Protein AF-A0A7Y5HHS6-F1 (afdb_monomer_lite)

Radius of gyration: 18.03 Å; chains: 1; bounding box: 40×38×44 Å

Sequence (108 aa):
YGVEAGTVEGRTGVWSGGAKVCALGVRVAGGVSLHGLALNVATDLGGFGAIVPCGIRDAGVTSLERLLGTAPAMAEVMDRFEAAFRAEAEARAEPRTGAGEATAEDDR

Foldseek 3Di:
DPFDWDDDPPDAAIDGPQAHQKHADWDDDPNDIDDGMDGAFPDDQPVVVVDCPVVPDPHHHDHVCRRVVHGDDPVVVVVVVVVVVVVVCVVPDDPDDDDDDPDDDDDD

Secondary structure (DSSP, 8-state):
-----EEETTEEEEEETTEEEEEEEEEEETTEEEEEEEE-SS--GGGGGGS-GGG-SS--B--HHHHHSSPPPHHHHHHHHHHHHHHHHHHT----------------

Structure (mmCIF, N/CA/C/O backbone):
data_AF-A0A7Y5HHS6-F1
#
_entry.id   AF-A0A7Y5HHS6-F1
#
loop_
_atom_site.group_PDB
_atom_site.id
_atom_site.type_symbol
_atom_site.label_atom_id
_atom_site.label_alt_id
_atom_site.label_comp_id
_atom_site.label_asym_id
_atom_site.label_entity_id
_atom_site.label_seq_id
_atom_site.pdbx_PDB_ins_code
_atom_site.Cartn_x
_atom_site.Cartn_y
_atom_site.Cartn_z
_atom_site.occupancy
_atom_site.B_iso_or_equiv
_atom_site.auth_seq_id
_atom_site.auth_comp_id
_atom_site.auth_asym_id
_atom_site.auth_atom_id
_atom_site.pdbx_PDB_model_num
ATOM 1 N N . TYR A 1 1 ? -3.124 12.756 0.534 1.00 95.56 1 TYR A N 1
ATOM 2 C CA . TYR A 1 1 ? -4.387 12.610 1.285 1.00 95.56 1 TYR A CA 1
ATOM 3 C C . TYR A 1 1 ? -4.372 13.246 2.680 1.00 95.56 1 TYR A C 1
ATOM 5 O O . TYR A 1 1 ? -5.333 13.054 3.402 1.00 95.56 1 TYR A O 1
ATOM 13 N N . GLY A 1 2 ? -3.334 13.997 3.088 1.00 95.19 2 GLY A N 1
ATOM 14 C CA . GLY A 1 2 ? -3.271 14.533 4.463 1.00 95.19 2 GLY A CA 1
ATOM 15 C C . GLY A 1 2 ? -3.028 13.467 5.542 1.00 95.19 2 GLY A C 1
ATOM 16 O O . GLY A 1 2 ? -3.224 13.731 6.718 1.00 95.19 2 GLY A O 1
ATOM 17 N N . VAL A 1 3 ? -2.611 12.267 5.133 1.00 95.75 3 VAL A N 1
ATOM 18 C CA . VAL A 1 3 ? -2.238 11.159 6.015 1.00 95.75 3 VAL A CA 1
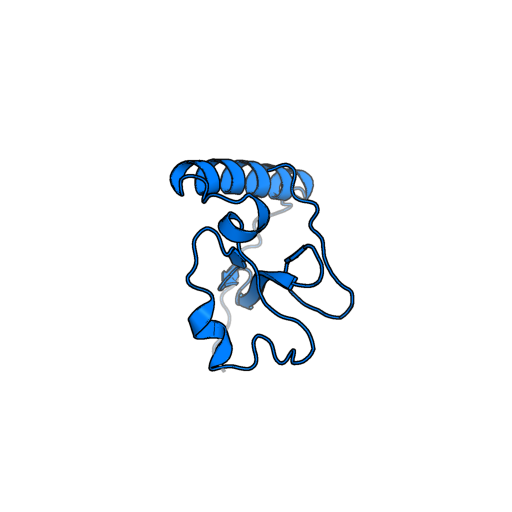ATOM 19 C C . VAL A 1 3 ? -0.728 11.197 6.193 1.00 95.75 3 VAL A C 1
ATOM 21 O O . VAL A 1 3 ? -0.000 11.112 5.202 1.00 95.75 3 VAL A O 1
ATOM 24 N N . GLU A 1 4 ? -0.263 11.293 7.434 1.00 97.62 4 GLU A N 1
ATOM 25 C CA . GLU A 1 4 ? 1.151 11.105 7.750 1.00 97.62 4 GLU A CA 1
ATOM 26 C C . GLU A 1 4 ? 1.520 9.628 7.605 1.00 97.62 4 GLU A C 1
ATOM 28 O O . GLU A 1 4 ? 0.911 8.752 8.227 1.00 97.62 4 GLU A O 1
ATOM 33 N N . ALA A 1 5 ? 2.504 9.343 6.757 1.00 97.62 5 ALA A N 1
ATOM 34 C CA . ALA A 1 5 ? 2.962 7.991 6.491 1.00 97.62 5 ALA A CA 1
ATOM 35 C C . ALA A 1 5 ? 4.457 7.975 6.163 1.00 97.62 5 ALA A C 1
ATOM 37 O O . ALA A 1 5 ? 4.997 8.947 5.637 1.00 97.62 5 ALA A O 1
ATOM 38 N N . GLY A 1 6 ? 5.123 6.860 6.451 1.00 97.62 6 GLY A N 1
ATOM 39 C CA . GLY A 1 6 ? 6.555 6.719 6.213 1.00 97.62 6 GLY A CA 1
ATOM 40 C C . GLY A 1 6 ? 7.054 5.286 6.334 1.00 97.62 6 GLY A C 1
ATOM 41 O O . GLY A 1 6 ? 6.279 4.338 6.480 1.00 97.62 6 GLY A O 1
ATOM 42 N N . THR A 1 7 ? 8.370 5.125 6.251 1.00 97.50 7 THR A N 1
ATOM 43 C CA . THR A 1 7 ? 9.055 3.847 6.472 1.00 97.50 7 THR A CA 1
ATOM 44 C C . THR A 1 7 ? 9.387 3.663 7.948 1.00 97.50 7 THR A C 1
ATOM 46 O O . THR A 1 7 ? 9.695 4.632 8.639 1.00 97.50 7 THR A O 1
ATOM 49 N N . VAL A 1 8 ? 9.396 2.416 8.415 1.00 96.25 8 VAL A N 1
ATOM 50 C CA . VAL A 1 8 ? 9.861 2.053 9.761 1.00 96.25 8 VAL A CA 1
ATOM 51 C C . VAL A 1 8 ? 11.117 1.201 9.621 1.00 96.25 8 VAL A C 1
ATOM 53 O O . VAL A 1 8 ? 11.143 0.263 8.821 1.00 96.25 8 VAL A O 1
ATOM 56 N N . GLU A 1 9 ? 12.163 1.527 10.380 1.00 94.69 9 GLU A N 1
ATOM 57 C CA . GLU A 1 9 ? 13.431 0.795 10.338 1.00 94.69 9 GLU A CA 1
ATOM 58 C C . GLU A 1 9 ? 13.218 -0.706 10.598 1.00 94.69 9 GLU A C 1
ATOM 60 O O . GLU A 1 9 ? 12.439 -1.111 11.464 1.00 94.69 9 GLU A O 1
ATOM 65 N N . GLY A 1 10 ? 13.865 -1.544 9.784 1.00 93.00 10 GLY A N 1
ATOM 66 C CA . GLY A 1 10 ? 13.731 -3.000 9.855 1.00 93.00 10 GLY A CA 1
ATOM 67 C C . GLY A 1 10 ? 12.382 -3.560 9.382 1.00 93.00 10 GLY A C 1
ATOM 68 O O . GLY A 1 10 ? 12.180 -4.771 9.450 1.00 93.00 10 GLY A O 1
ATOM 69 N N . ARG A 1 11 ? 11.449 -2.731 8.886 1.00 94.50 11 ARG A N 1
ATOM 70 C CA . ARG A 1 11 ? 10.105 -3.168 8.474 1.00 94.50 11 ARG A CA 1
ATOM 71 C C . ARG A 1 11 ? 9.738 -2.665 7.078 1.00 94.50 11 ARG A C 1
ATOM 73 O O . ARG A 1 11 ? 9.460 -1.487 6.873 1.00 94.50 11 ARG A O 1
ATOM 80 N N . THR A 1 12 ? 9.635 -3.581 6.115 1.00 95.00 12 THR A N 1
ATOM 81 C CA . THR A 1 12 ? 9.267 -3.237 4.730 1.00 95.00 12 THR A CA 1
ATOM 82 C C . THR A 1 12 ? 7.850 -2.666 4.618 1.00 95.00 12 THR A C 1
ATOM 84 O O . THR A 1 12 ? 6.944 -3.042 5.372 1.00 95.00 12 THR A O 1
ATOM 87 N N . GLY A 1 13 ? 7.642 -1.809 3.616 1.00 96.44 13 GLY A N 1
ATOM 88 C CA . GLY A 1 13 ? 6.354 -1.185 3.318 1.00 96.44 13 GLY A CA 1
ATOM 89 C C . GLY A 1 13 ? 6.212 0.228 3.883 1.00 96.44 13 GLY A C 1
ATOM 90 O O . GLY A 1 13 ? 7.164 0.811 4.398 1.00 96.44 13 GLY A O 1
ATOM 91 N N . VAL A 1 14 ? 5.001 0.768 3.766 1.00 98.00 14 VAL A N 1
ATOM 92 C CA . VAL A 1 14 ? 4.632 2.104 4.251 1.00 98.00 14 VAL A CA 1
ATOM 93 C C . VAL A 1 14 ? 3.685 1.965 5.436 1.00 98.00 14 VAL A C 1
ATOM 95 O O . VAL A 1 14 ? 2.768 1.137 5.420 1.00 98.00 14 VAL A O 1
ATOM 98 N N . TRP A 1 15 ? 3.908 2.786 6.454 1.00 98.06 15 TRP A N 1
ATOM 99 C CA . TRP A 1 15 ? 3.275 2.711 7.764 1.00 98.06 15 TRP A CA 1
ATOM 100 C C . TRP A 1 15 ? 2.656 4.052 8.149 1.00 98.06 15 TRP A C 1
ATOM 102 O O . TRP A 1 15 ? 3.197 5.102 7.814 1.00 98.06 15 TRP A O 1
ATOM 112 N N . SER A 1 16 ? 1.543 4.009 8.876 1.00 97.94 16 SER A N 1
ATOM 113 C CA . SER A 1 16 ? 0.870 5.178 9.447 1.00 97.94 16 SER A CA 1
ATOM 114 C C . SER A 1 16 ? 0.231 4.789 10.778 1.00 97.94 16 SER A C 1
ATOM 116 O O . SER A 1 16 ? -0.344 3.704 10.891 1.00 97.94 16 SER A O 1
ATOM 118 N N . GLY A 1 17 ? 0.383 5.625 11.810 1.00 93.88 17 GLY A N 1
ATOM 119 C CA . GLY A 1 17 ? -0.197 5.370 13.137 1.00 93.88 17 GLY A CA 1
ATOM 120 C C . GLY A 1 17 ? 0.182 4.014 13.754 1.00 93.88 17 GLY A C 1
ATOM 121 O O . GLY A 1 17 ? -0.624 3.415 14.456 1.00 93.88 17 GLY A O 1
ATOM 122 N N . GLY A 1 18 ? 1.372 3.484 13.444 1.00 94.69 18 GLY A N 1
ATOM 123 C CA . GLY A 1 18 ? 1.837 2.175 13.928 1.00 94.69 18 GLY A CA 1
ATOM 124 C C . GLY A 1 18 ? 1.306 0.952 13.163 1.00 94.69 18 GLY A C 1
ATOM 125 O O . GLY A 1 18 ? 1.652 -0.173 13.515 1.00 94.69 18 GLY A O 1
ATOM 126 N N . ALA A 1 19 ? 0.516 1.136 12.099 1.00 97.12 19 ALA A N 1
ATOM 127 C CA . ALA A 1 19 ? -0.020 0.055 11.270 1.00 97.12 19 ALA A CA 1
ATOM 128 C C . ALA A 1 19 ? 0.447 0.162 9.808 1.00 97.12 19 ALA A C 1
ATOM 130 O O . ALA A 1 19 ? 0.654 1.256 9.278 1.00 97.12 19 ALA A O 1
ATOM 131 N N . LYS A 1 20 ? 0.615 -0.980 9.130 1.00 97.88 20 LYS A N 1
ATOM 132 C CA . LYS A 1 20 ? 1.059 -1.013 7.727 1.00 97.88 20 LYS A CA 1
ATOM 133 C C . LYS A 1 20 ? -0.098 -0.679 6.787 1.00 97.88 20 LYS A C 1
ATOM 135 O O . LYS A 1 20 ? -1.118 -1.363 6.811 1.00 97.88 20 LYS A O 1
ATOM 140 N N . VAL A 1 21 ? 0.074 0.331 5.936 1.00 98.19 21 VAL A N 1
ATOM 141 C CA . VAL A 1 21 ? -0.918 0.735 4.919 1.00 98.19 21 VAL A CA 1
ATOM 142 C C . VAL A 1 21 ? -0.565 0.224 3.521 1.00 98.19 21 VAL A C 1
ATOM 144 O O . VAL A 1 21 ? -1.453 -0.008 2.706 1.00 98.19 21 VAL A O 1
ATOM 147 N N . CYS A 1 22 ? 0.723 0.009 3.238 1.00 98.06 22 CYS A N 1
ATOM 148 C CA . CYS A 1 22 ? 1.182 -0.498 1.948 1.00 98.06 22 CYS A CA 1
ATOM 149 C C . CYS A 1 22 ? 2.255 -1.569 2.140 1.00 98.06 22 CYS A C 1
ATOM 151 O O . CYS A 1 22 ? 3.263 -1.331 2.811 1.00 98.06 22 CYS A O 1
ATOM 153 N N . ALA A 1 23 ? 2.054 -2.747 1.554 1.00 97.38 23 ALA A N 1
ATOM 154 C CA . ALA A 1 23 ? 3.085 -3.773 1.477 1.00 97.38 23 ALA A CA 1
ATOM 155 C C . ALA A 1 23 ? 4.016 -3.494 0.291 1.00 97.38 23 ALA A C 1
ATOM 157 O O . ALA A 1 23 ? 3.563 -3.053 -0.759 1.00 97.38 23 ALA A O 1
ATOM 158 N N . LEU A 1 24 ? 5.307 -3.782 0.450 1.00 96.00 24 LEU A N 1
ATOM 159 C CA . LEU A 1 24 ? 6.306 -3.693 -0.614 1.00 96.00 24 LEU A CA 1
ATOM 160 C C . LEU A 1 24 ? 7.054 -5.022 -0.685 1.00 96.00 24 LEU A C 1
ATOM 162 O O . LEU A 1 24 ? 7.588 -5.491 0.322 1.00 96.00 24 LEU A O 1
ATOM 166 N N . GLY A 1 25 ? 7.102 -5.601 -1.877 1.00 95.19 25 GLY A N 1
ATOM 167 C CA . GLY A 1 25 ? 7.867 -6.799 -2.177 1.00 95.19 25 GLY A CA 1
ATOM 168 C C . GLY A 1 25 ? 8.259 -6.757 -3.639 1.00 95.19 25 GLY A C 1
ATOM 169 O O . GLY A 1 25 ? 7.402 -6.871 -4.507 1.00 95.19 25 GLY A O 1
ATOM 170 N N . VAL A 1 26 ? 9.548 -6.572 -3.901 1.00 95.94 26 VAL A N 1
ATOM 171 C CA . VAL A 1 26 ? 10.100 -6.478 -5.253 1.00 95.94 26 VAL A CA 1
ATOM 172 C C . VAL A 1 26 ? 11.215 -7.493 -5.424 1.00 95.94 26 VAL A C 1
ATOM 174 O O . VAL A 1 26 ? 11.937 -7.815 -4.480 1.00 95.94 26 VAL A O 1
ATOM 177 N N . ARG A 1 27 ? 11.365 -7.982 -6.648 1.00 96.38 27 ARG A N 1
ATOM 178 C CA . ARG A 1 27 ? 12.503 -8.795 -7.076 1.00 96.38 27 ARG A CA 1
ATOM 179 C C . ARG A 1 27 ? 13.048 -8.198 -8.363 1.00 96.38 27 ARG A C 1
ATOM 181 O O . ARG A 1 27 ? 12.266 -7.731 -9.177 1.00 96.38 27 ARG A O 1
ATOM 188 N N . VAL A 1 28 ? 14.359 -8.239 -8.568 1.00 95.94 28 VAL A N 1
ATOM 189 C CA . VAL A 1 28 ? 14.969 -7.886 -9.857 1.00 95.94 28 VAL A CA 1
ATOM 190 C C . VAL A 1 28 ? 15.541 -9.149 -10.485 1.00 95.94 28 VAL A C 1
ATOM 192 O O . VAL A 1 28 ? 16.240 -9.912 -9.818 1.00 95.94 28 VAL A O 1
ATOM 195 N N . ALA A 1 29 ? 15.214 -9.389 -11.751 1.00 94.19 29 ALA A N 1
ATOM 196 C CA . ALA A 1 29 ? 15.743 -10.495 -12.541 1.00 94.19 29 ALA A CA 1
ATOM 197 C C . ALA A 1 29 ? 15.977 -10.016 -13.979 1.00 94.19 29 ALA A C 1
ATOM 199 O O . ALA A 1 29 ? 15.110 -9.366 -14.557 1.00 94.19 29 ALA A O 1
ATOM 200 N N . GLY A 1 30 ? 17.161 -10.286 -14.537 1.00 93.94 30 GLY A N 1
ATOM 201 C CA . GLY A 1 30 ? 17.512 -9.846 -15.895 1.00 93.94 30 GLY A CA 1
ATOM 202 C C . GLY A 1 30 ? 17.446 -8.326 -16.103 1.00 93.94 30 GLY A C 1
ATOM 203 O O . GLY A 1 30 ? 17.111 -7.876 -17.190 1.00 93.94 30 GLY A O 1
ATOM 204 N N . GLY A 1 31 ? 17.691 -7.529 -15.056 1.00 93.81 31 GLY A N 1
ATOM 205 C CA . GLY A 1 31 ? 17.602 -6.063 -15.124 1.00 93.81 31 GLY A CA 1
ATOM 206 C C . GLY A 1 31 ? 16.179 -5.492 -15.098 1.00 93.81 31 GLY A C 1
ATOM 207 O O . GLY A 1 31 ? 16.013 -4.285 -15.243 1.00 93.81 31 GLY A O 1
ATOM 208 N N . VAL A 1 32 ? 15.154 -6.324 -14.882 1.00 93.50 32 VAL A N 1
ATOM 209 C CA . VAL A 1 32 ? 13.747 -5.902 -14.818 1.00 93.50 32 VAL A CA 1
ATOM 210 C C . VAL A 1 32 ? 13.169 -6.204 -13.435 1.00 93.50 32 VAL A C 1
ATOM 212 O O . VAL A 1 32 ? 13.459 -7.245 -12.837 1.00 93.50 32 VAL A O 1
ATOM 215 N N . SER A 1 33 ? 12.365 -5.281 -12.903 1.00 94.62 33 SER A N 1
ATOM 216 C CA . SER A 1 33 ? 11.652 -5.471 -11.640 1.00 94.62 33 SER A CA 1
ATOM 217 C C . SER A 1 33 ? 10.403 -6.341 -11.819 1.00 94.62 33 SER A C 1
ATOM 219 O O . SER A 1 33 ? 9.683 -6.268 -12.810 1.00 94.62 33 SER A O 1
ATOM 221 N N . LEU A 1 34 ? 10.145 -7.177 -10.820 1.00 95.62 34 LEU A N 1
ATOM 222 C CA . LEU A 1 34 ? 8.999 -8.068 -10.693 1.00 95.62 34 LEU A CA 1
ATOM 223 C C . LEU A 1 34 ? 8.268 -7.750 -9.384 1.00 95.62 34 LEU A C 1
ATOM 225 O O . LEU A 1 34 ? 8.891 -7.307 -8.412 1.00 95.62 34 LEU A O 1
ATOM 229 N N . HIS A 1 35 ? 6.968 -8.060 -9.347 1.00 96.00 35 HIS A N 1
ATOM 230 C CA . HIS A 1 35 ? 6.050 -7.739 -8.248 1.00 96.00 35 HIS A CA 1
ATOM 231 C C . HIS A 1 35 ? 5.857 -6.223 -8.085 1.00 96.00 35 HIS A C 1
ATOM 233 O O . HIS A 1 35 ? 5.547 -5.554 -9.066 1.00 96.00 35 HIS A O 1
ATOM 239 N N . GLY A 1 36 ? 5.976 -5.677 -6.872 1.00 95.38 36 GLY A N 1
ATOM 240 C CA . GLY A 1 36 ? 5.739 -4.259 -6.633 1.00 95.38 36 GLY A CA 1
ATOM 241 C C . GLY A 1 36 ? 5.268 -3.971 -5.217 1.00 95.38 36 GLY A C 1
ATOM 242 O O . GLY A 1 36 ? 5.868 -4.397 -4.227 1.00 95.38 36 GLY A O 1
ATOM 243 N N . LEU A 1 37 ? 4.184 -3.211 -5.134 1.00 97.06 37 LEU A N 1
ATOM 244 C CA . LEU A 1 37 ? 3.568 -2.787 -3.889 1.00 97.06 37 LEU A CA 1
ATOM 245 C C . LEU A 1 37 ? 2.063 -3.045 -3.908 1.00 97.06 37 LEU A C 1
ATOM 247 O O . LEU A 1 37 ? 1.455 -3.147 -4.971 1.00 97.06 37 LEU A O 1
ATOM 251 N N . ALA A 1 38 ? 1.473 -3.138 -2.723 1.00 97.69 38 ALA A N 1
ATOM 252 C CA . ALA A 1 38 ? 0.041 -3.314 -2.531 1.00 97.69 38 ALA A CA 1
ATOM 253 C C . ALA A 1 38 ? -0.449 -2.318 -1.475 1.00 97.69 38 ALA A C 1
ATOM 255 O O . ALA A 1 38 ? -0.214 -2.507 -0.279 1.00 97.69 38 ALA A O 1
ATOM 256 N N . LEU A 1 39 ? -1.096 -1.244 -1.934 1.00 98.25 39 LEU A N 1
ATOM 257 C CA . LEU A 1 39 ? -1.681 -0.201 -1.094 1.00 98.25 39 LEU A CA 1
ATOM 258 C C . LEU A 1 39 ? -3.108 -0.587 -0.693 1.00 98.25 39 LEU A C 1
ATOM 260 O O . LEU A 1 39 ? -3.962 -0.797 -1.552 1.00 98.25 39 LEU A O 1
ATOM 264 N N . ASN A 1 40 ? -3.383 -0.620 0.609 1.00 98.25 40 ASN A N 1
ATOM 265 C CA . ASN A 1 40 ? -4.727 -0.866 1.114 1.00 98.25 40 ASN A CA 1
ATOM 266 C C . ASN A 1 40 ? -5.578 0.409 0.994 1.00 98.25 40 ASN A C 1
ATOM 268 O O . ASN A 1 40 ? -5.353 1.378 1.722 1.00 98.25 40 ASN A O 1
ATOM 272 N N . VAL A 1 41 ? -6.575 0.411 0.106 1.00 98.44 41 VAL A N 1
ATOM 273 C CA . VAL A 1 41 ? -7.477 1.563 -0.099 1.00 98.44 41 VAL A CA 1
ATOM 274 C C . VAL A 1 41 ? -8.776 1.372 0.680 1.00 98.44 41 VAL A C 1
ATOM 276 O O . VAL A 1 41 ? -8.932 1.960 1.745 1.00 98.44 41 VAL A O 1
ATOM 279 N N . ALA A 1 42 ? -9.653 0.497 0.185 1.00 98.06 42 ALA A N 1
ATOM 280 C CA . ALA A 1 42 ? -10.907 0.061 0.813 1.00 98.06 42 ALA A CA 1
ATOM 281 C C . ALA A 1 42 ? -10.871 -1.452 1.104 1.00 98.06 42 ALA A C 1
ATOM 283 O O . ALA A 1 42 ? -11.848 -2.178 0.947 1.00 98.06 42 ALA A O 1
ATOM 284 N N . THR A 1 43 ? -9.674 -1.963 1.390 1.00 97.56 43 THR A N 1
ATOM 285 C CA . THR A 1 43 ? -9.416 -3.395 1.545 1.00 97.56 43 THR A CA 1
ATOM 286 C C . THR A 1 43 ? -10.119 -3.929 2.789 1.00 97.56 43 THR A C 1
ATOM 288 O O . THR A 1 43 ? -9.947 -3.368 3.872 1.00 97.56 43 THR A O 1
ATOM 291 N N . ASP A 1 44 ? -10.826 -5.056 2.666 1.00 95.69 44 ASP A N 1
ATOM 292 C CA . ASP A 1 44 ? -11.274 -5.807 3.839 1.00 95.69 44 ASP A CA 1
ATOM 293 C C . ASP A 1 44 ? -10.053 -6.344 4.597 1.00 95.69 44 ASP A C 1
ATOM 295 O O . ASP A 1 44 ? -9.342 -7.248 4.148 1.00 95.69 44 ASP A O 1
ATOM 299 N N . LEU A 1 45 ? -9.793 -5.753 5.762 1.00 95.81 45 LEU A N 1
ATOM 300 C CA . LEU A 1 45 ? -8.640 -6.106 6.580 1.00 95.81 45 LEU A CA 1
ATOM 301 C C . LEU A 1 45 ? -8.879 -7.353 7.442 1.00 95.81 45 LEU A C 1
ATOM 303 O O . LEU A 1 45 ? -7.930 -7.834 8.061 1.00 95.81 45 LEU A O 1
ATOM 307 N N . GLY A 1 46 ? -10.102 -7.897 7.485 1.00 93.25 46 GLY A N 1
ATOM 308 C CA . GLY A 1 46 ? -10.428 -9.099 8.257 1.00 93.25 46 GLY A CA 1
ATOM 309 C C . GLY A 1 46 ? -9.571 -10.305 7.863 1.00 93.25 46 GLY A C 1
ATOM 310 O O . GLY A 1 46 ? -9.112 -11.050 8.729 1.00 93.25 46 GLY A O 1
ATOM 311 N N . GLY A 1 47 ? -9.246 -10.433 6.571 1.00 88.50 47 GLY A N 1
ATOM 312 C CA . GLY A 1 47 ? -8.390 -11.505 6.055 1.00 88.50 47 GLY A CA 1
ATOM 313 C C . GLY A 1 47 ? -6.970 -11.518 6.635 1.00 88.50 47 GLY A C 1
ATOM 314 O O . GLY A 1 47 ? -6.363 -12.583 6.747 1.00 88.50 47 GLY A O 1
ATOM 315 N N . PHE A 1 48 ? -6.444 -10.372 7.083 1.00 91.38 48 PHE A N 1
ATOM 316 C CA . PHE A 1 48 ? -5.110 -10.312 7.691 1.00 91.38 48 PHE A CA 1
ATOM 317 C C . PHE A 1 48 ? -5.045 -10.994 9.060 1.00 91.38 48 PHE A C 1
ATOM 319 O O . PHE A 1 48 ? -3.958 -11.383 9.477 1.00 91.38 48 PHE A O 1
ATOM 326 N N . GLY A 1 49 ? -6.182 -11.197 9.734 1.00 86.94 49 GLY A N 1
ATOM 327 C CA . GLY A 1 49 ? -6.237 -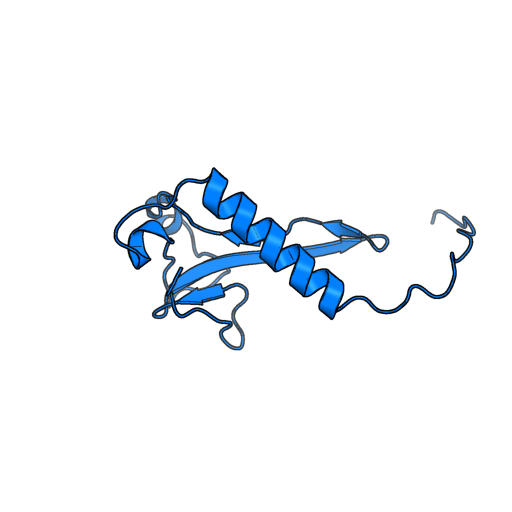11.930 11.001 1.00 86.94 49 GLY A CA 1
ATOM 328 C C . GLY A 1 49 ? -5.915 -13.424 10.869 1.00 86.94 49 GLY A C 1
ATOM 329 O O . GLY A 1 49 ? -5.589 -14.065 11.863 1.00 86.94 49 GLY A O 1
ATOM 330 N N . ALA A 1 50 ? -5.975 -13.980 9.655 1.00 89.69 50 ALA A N 1
ATOM 331 C CA . ALA A 1 50 ? -5.688 -15.390 9.389 1.00 89.69 50 ALA A CA 1
ATOM 332 C C . ALA A 1 50 ? -4.200 -15.679 9.106 1.00 89.69 50 ALA A C 1
ATOM 334 O O . ALA A 1 50 ? -3.823 -16.836 8.923 1.00 89.69 50 ALA A O 1
ATOM 335 N N . ILE A 1 51 ? -3.350 -14.650 9.044 1.00 90.31 51 ILE A N 1
ATOM 336 C CA . ILE A 1 51 ? -1.930 -14.772 8.694 1.00 90.31 51 ILE A CA 1
ATOM 337 C C . ILE A 1 51 ? -1.050 -13.968 9.655 1.00 90.31 51 ILE A C 1
ATOM 339 O O . ILE A 1 51 ? -1.525 -13.107 10.386 1.00 90.31 51 ILE A O 1
ATOM 343 N N . VAL A 1 52 ? 0.263 -14.216 9.623 1.00 87.50 52 VAL A N 1
ATOM 344 C CA . VAL A 1 52 ? 1.262 -13.305 10.206 1.00 87.50 52 VAL A CA 1
ATOM 345 C C . VAL A 1 52 ? 1.849 -12.462 9.065 1.00 87.50 52 VAL A C 1
ATOM 347 O O . VAL A 1 52 ? 2.788 -12.910 8.395 1.00 87.50 52 VAL A O 1
ATOM 350 N N . PRO A 1 53 ? 1.291 -11.274 8.772 1.00 81.88 53 PRO A N 1
ATOM 351 C CA . PRO A 1 53 ? 1.663 -10.514 7.588 1.00 81.88 53 PRO A CA 1
ATOM 352 C C . PRO A 1 53 ? 3.114 -10.041 7.667 1.00 81.88 53 PRO A C 1
ATOM 354 O O . PRO A 1 53 ? 3.538 -9.404 8.631 1.00 81.88 53 PRO A O 1
ATOM 357 N N . CYS A 1 54 ? 3.888 -10.359 6.629 1.00 80.38 54 CYS A N 1
ATOM 358 C CA . CYS A 1 54 ? 5.3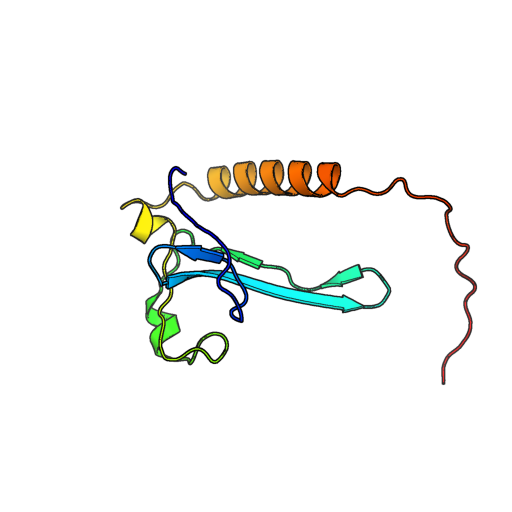16 -10.037 6.543 1.00 80.38 54 CYS A CA 1
ATOM 359 C C . CYS A 1 54 ? 6.152 -10.550 7.739 1.00 80.38 54 CYS A C 1
ATOM 361 O O . CYS A 1 54 ? 7.209 -9.990 8.010 1.00 80.38 54 CYS A O 1
ATOM 363 N N . GLY A 1 55 ? 5.680 -11.570 8.474 1.00 84.00 55 GLY A N 1
ATOM 364 C CA . GLY A 1 55 ? 6.357 -12.091 9.671 1.00 84.00 55 GLY A CA 1
ATOM 365 C C . GLY A 1 55 ? 6.250 -11.202 10.920 1.00 84.00 55 GLY A C 1
ATOM 366 O O . GLY A 1 55 ? 6.837 -11.532 11.947 1.00 84.00 55 GLY A O 1
ATOM 367 N N . ILE A 1 56 ? 5.490 -10.105 10.860 1.00 84.81 56 ILE A N 1
ATOM 368 C CA . ILE A 1 56 ? 5.361 -9.120 11.939 1.00 84.81 56 ILE A CA 1
ATOM 369 C C . ILE A 1 56 ? 4.149 -9.478 12.803 1.00 84.81 56 ILE A C 1
ATOM 371 O O . ILE A 1 56 ? 3.041 -9.626 12.293 1.00 84.81 56 ILE A O 1
ATOM 375 N N . ARG A 1 57 ? 4.366 -9.637 14.113 1.00 88.31 57 ARG A N 1
ATOM 376 C CA . ARG A 1 57 ? 3.331 -10.065 15.078 1.00 88.31 57 ARG A CA 1
ATOM 377 C C . ARG A 1 57 ? 2.859 -8.955 16.012 1.00 88.31 57 ARG A C 1
ATOM 379 O O . ARG A 1 57 ? 1.813 -9.092 16.632 1.00 88.31 57 ARG A O 1
ATOM 386 N N . ASP A 1 58 ? 3.640 -7.890 16.131 1.00 89.75 58 ASP A N 1
ATOM 387 C CA . ASP A 1 58 ? 3.444 -6.801 17.090 1.00 89.75 58 ASP A CA 1
ATOM 388 C C . ASP A 1 58 ? 2.832 -5.542 16.455 1.00 89.75 58 ASP A C 1
ATOM 390 O O . ASP A 1 58 ? 2.754 -4.500 17.098 1.00 89.75 58 ASP A O 1
ATOM 394 N N . ALA A 1 59 ? 2.402 -5.622 15.192 1.00 92.19 59 ALA A N 1
ATOM 395 C CA . ALA A 1 59 ? 1.756 -4.523 14.492 1.00 92.19 59 ALA A CA 1
ATOM 396 C C . ALA A 1 59 ? 0.679 -5.027 13.527 1.00 92.19 59 ALA A C 1
ATOM 398 O O . ALA A 1 59 ? 0.799 -6.101 12.935 1.00 92.19 59 ALA A O 1
ATOM 399 N N . GLY A 1 60 ? -0.370 -4.222 13.369 1.00 94.50 60 GLY A N 1
ATOM 400 C CA . GLY A 1 60 ? -1.481 -4.507 12.470 1.00 94.50 60 GLY A CA 1
ATOM 401 C C . GLY A 1 60 ? -1.314 -3.903 11.076 1.00 94.50 60 GLY A C 1
ATOM 402 O O . GLY A 1 60 ? -0.286 -3.320 10.717 1.00 94.50 60 GLY A O 1
ATOM 403 N N . VAL A 1 61 ? -2.391 -4.003 10.301 1.00 97.25 61 VAL A N 1
ATOM 404 C CA . VAL A 1 61 ? -2.557 -3.339 9.004 1.00 97.25 61 VAL A CA 1
ATOM 405 C C . VAL A 1 61 ? -3.661 -2.287 9.079 1.00 97.25 61 VAL A C 1
ATOM 407 O O . VAL A 1 61 ? -4.563 -2.367 9.914 1.00 97.25 61 VAL A O 1
ATOM 410 N N . THR A 1 62 ? -3.597 -1.303 8.191 1.00 97.88 62 THR A N 1
ATOM 411 C CA . THR A 1 62 ? -4.620 -0.268 8.013 1.00 97.88 62 THR A CA 1
ATOM 412 C C . THR A 1 62 ? -4.898 -0.048 6.522 1.00 97.88 62 THR A C 1
ATOM 414 O O . THR A 1 62 ? -4.265 -0.677 5.671 1.00 97.88 62 THR A O 1
ATOM 417 N N . SER A 1 63 ? -5.856 0.819 6.203 1.00 98.50 63 SER A N 1
ATOM 418 C CA . SER A 1 63 ? -6.244 1.210 4.845 1.00 98.50 63 SER A CA 1
ATOM 419 C C . SER A 1 63 ? -6.493 2.718 4.769 1.00 98.50 63 SER A C 1
ATOM 421 O O . SER A 1 63 ? -6.703 3.361 5.799 1.00 98.50 63 SER A O 1
ATOM 423 N N . LEU A 1 64 ? -6.492 3.294 3.562 1.00 98.38 64 LEU A N 1
ATOM 424 C CA . LEU A 1 64 ? -6.874 4.699 3.373 1.00 98.38 64 LEU A CA 1
ATOM 425 C C . LEU A 1 64 ? -8.279 4.976 3.915 1.00 98.38 64 LEU A C 1
ATOM 427 O O . LEU A 1 64 ? -8.470 5.983 4.583 1.00 98.38 64 LEU A O 1
ATOM 431 N N . GLU A 1 65 ? -9.227 4.064 3.702 1.00 98.44 65 GLU A N 1
ATOM 432 C CA . GLU A 1 65 ? -10.581 4.166 4.246 1.00 98.44 65 GLU A CA 1
ATOM 433 C C . GLU A 1 65 ? -10.589 4.291 5.774 1.00 98.44 65 GLU A C 1
ATOM 435 O O . GLU A 1 65 ? -11.235 5.188 6.309 1.00 98.44 65 GLU A O 1
ATOM 440 N N . ARG A 1 66 ? -9.829 3.453 6.493 1.00 98.06 66 ARG A N 1
ATOM 441 C CA . ARG A 1 66 ? -9.749 3.540 7.961 1.00 98.06 66 ARG A CA 1
ATOM 442 C C . ARG A 1 66 ? -9.081 4.824 8.444 1.00 98.06 66 ARG A C 1
ATOM 444 O O . ARG A 1 66 ? -9.470 5.346 9.482 1.00 98.06 66 ARG A O 1
ATOM 451 N N . LEU A 1 67 ? -8.074 5.313 7.720 1.00 97.88 67 LEU A N 1
ATOM 452 C CA . LEU A 1 67 ? -7.327 6.520 8.089 1.00 97.88 67 LEU A CA 1
ATOM 453 C C . LEU A 1 67 ? -8.101 7.811 7.782 1.00 97.88 67 LEU A C 1
ATOM 455 O O . LEU A 1 67 ? -7.951 8.792 8.502 1.00 97.88 67 LEU A O 1
ATOM 459 N N . LEU A 1 68 ? -8.913 7.816 6.722 1.00 97.69 68 LEU A N 1
ATOM 460 C CA . LEU A 1 68 ? -9.671 8.983 6.256 1.00 97.69 68 LEU A CA 1
ATOM 461 C C . LEU A 1 68 ? -11.133 8.986 6.729 1.00 97.69 68 LEU A C 1
ATOM 463 O O . LEU A 1 68 ? -11.814 9.999 6.601 1.00 97.69 68 LEU A O 1
ATOM 467 N N . GLY A 1 69 ? -11.634 7.853 7.226 1.00 97.69 69 GLY A N 1
ATOM 468 C CA . GLY A 1 69 ? -13.043 7.635 7.566 1.00 97.69 69 GLY A CA 1
ATOM 469 C C . GLY A 1 69 ? -13.939 7.307 6.365 1.00 97.69 69 GLY A C 1
ATOM 470 O O . GLY A 1 69 ? -15.089 6.922 6.551 1.00 97.69 69 GLY A O 1
ATOM 471 N N . THR A 1 70 ? -13.428 7.439 5.139 1.00 97.75 70 THR A N 1
ATOM 472 C CA . THR A 1 70 ? -14.105 7.046 3.900 1.00 97.75 70 THR A CA 1
ATOM 473 C C . THR A 1 70 ? -13.081 6.647 2.843 1.00 97.75 70 THR A C 1
ATOM 475 O O . THR A 1 70 ? -11.962 7.170 2.816 1.00 97.75 70 THR A O 1
ATOM 478 N N . ALA A 1 71 ? -13.446 5.713 1.970 1.00 98.12 71 ALA A N 1
ATOM 479 C CA . ALA A 1 71 ? -12.590 5.288 0.878 1.00 98.12 71 ALA A CA 1
ATOM 480 C C . ALA A 1 71 ? -12.567 6.344 -0.245 1.00 98.12 71 ALA A C 1
ATOM 482 O O . ALA A 1 71 ? -13.628 6.698 -0.768 1.00 98.12 71 ALA A O 1
ATOM 483 N N . PRO A 1 72 ? -11.386 6.823 -0.680 1.00 98.06 72 PRO A N 1
ATOM 484 C CA . PRO A 1 72 ? -11.293 7.573 -1.926 1.00 98.06 72 PRO A CA 1
ATOM 485 C C . PRO A 1 72 ? -11.635 6.666 -3.116 1.00 98.06 72 PRO A C 1
ATOM 487 O O . PRO A 1 72 ? -11.443 5.447 -3.069 1.00 98.06 72 PRO A O 1
ATOM 490 N N . ALA A 1 73 ? -12.111 7.261 -4.210 1.00 98.25 73 ALA A N 1
ATOM 491 C CA . ALA A 1 73 ? -12.386 6.517 -5.432 1.00 98.25 73 ALA A CA 1
ATOM 492 C C . ALA A 1 73 ? -11.097 5.888 -5.984 1.00 98.25 73 ALA A C 1
ATOM 494 O O . ALA A 1 73 ? -10.062 6.547 -6.074 1.00 98.25 73 ALA A O 1
ATOM 495 N N . MET A 1 74 ? -11.164 4.625 -6.417 1.00 98.31 74 MET A N 1
ATOM 496 C CA . MET A 1 74 ? -9.988 3.915 -6.940 1.00 98.31 74 MET A CA 1
ATOM 497 C C . MET A 1 74 ? -9.342 4.621 -8.138 1.00 98.31 74 MET A C 1
ATOM 499 O O . MET A 1 74 ? -8.121 4.618 -8.240 1.00 98.31 74 MET A O 1
ATOM 503 N N . ALA A 1 75 ? -10.135 5.262 -9.005 1.00 98.44 75 ALA A N 1
ATOM 504 C CA . ALA A 1 75 ? -9.617 6.068 -10.113 1.00 98.44 75 ALA A CA 1
ATOM 505 C C . ALA A 1 75 ? -8.717 7.211 -9.618 1.00 98.44 75 ALA A C 1
ATOM 507 O O . ALA A 1 75 ? -7.580 7.330 -10.058 1.00 98.44 75 ALA A O 1
ATOM 508 N N . GLU A 1 76 ? -9.169 7.964 -8.611 1.00 98.38 76 GLU A N 1
ATOM 509 C CA . GLU A 1 76 ? -8.371 9.035 -8.008 1.00 98.38 76 GLU A CA 1
ATOM 510 C C . GLU A 1 76 ? -7.073 8.494 -7.387 1.00 98.38 76 GLU A C 1
ATOM 512 O O . GLU A 1 76 ? -6.018 9.118 -7.499 1.00 98.38 76 GLU A O 1
ATOM 517 N N . VAL A 1 77 ? -7.133 7.330 -6.730 1.00 98.50 77 VAL A N 1
ATOM 518 C CA . VAL A 1 77 ? -5.936 6.692 -6.160 1.00 98.50 77 VAL A CA 1
ATOM 519 C C . VAL A 1 77 ? -4.935 6.325 -7.251 1.00 98.50 77 VAL A C 1
ATOM 521 O O . VAL A 1 77 ? -3.743 6.572 -7.070 1.00 98.50 77 VAL A O 1
ATOM 524 N N . MET A 1 78 ? -5.398 5.770 -8.374 1.00 98.31 78 MET A N 1
ATOM 525 C CA . MET A 1 78 ? -4.538 5.425 -9.510 1.00 98.31 78 MET A CA 1
ATOM 526 C C . MET A 1 78 ? -3.893 6.671 -10.122 1.00 98.31 78 MET A C 1
ATOM 528 O O . MET A 1 78 ? -2.673 6.686 -10.273 1.00 98.31 78 MET A O 1
ATOM 532 N N . ASP A 1 79 ? -4.668 7.729 -10.371 1.00 98.56 79 ASP A N 1
ATOM 533 C CA . ASP A 1 79 ? -4.162 8.979 -10.952 1.00 98.56 79 ASP A CA 1
ATOM 534 C C . ASP A 1 79 ? -3.077 9.608 -10.067 1.00 98.56 79 ASP A C 1
ATOM 536 O O . ASP A 1 79 ? -2.000 9.993 -10.529 1.00 98.56 79 ASP A O 1
ATOM 540 N N . ARG A 1 80 ? -3.330 9.677 -8.753 1.00 98.31 80 ARG A N 1
ATOM 541 C CA . ARG A 1 80 ? -2.352 10.211 -7.798 1.00 98.31 80 ARG A CA 1
ATOM 542 C C . ARG A 1 80 ? -1.120 9.320 -7.679 1.00 98.31 80 ARG A C 1
ATOM 544 O O . ARG A 1 80 ? -0.017 9.846 -7.532 1.00 98.31 80 ARG A O 1
ATOM 551 N N . PHE A 1 81 ? -1.294 7.998 -7.703 1.00 97.75 81 PHE A N 1
ATOM 552 C CA . PHE A 1 81 ? -0.179 7.059 -7.645 1.00 97.75 81 PHE A CA 1
ATOM 553 C C . PHE A 1 81 ? 0.711 7.184 -8.881 1.00 97.75 81 PHE A C 1
ATOM 555 O O . PHE A 1 81 ? 1.924 7.288 -8.730 1.00 97.75 81 PHE A O 1
ATOM 562 N N . GLU A 1 82 ? 0.128 7.226 -10.082 1.00 98.06 82 GLU A N 1
ATOM 563 C CA . GLU A 1 82 ? 0.881 7.394 -11.325 1.00 98.06 82 GLU A CA 1
ATOM 564 C C . GLU A 1 82 ? 1.678 8.701 -11.308 1.00 98.06 82 GLU A C 1
ATOM 566 O O . GLU A 1 82 ? 2.880 8.691 -11.576 1.00 98.06 82 GLU A O 1
ATOM 571 N N . ALA A 1 83 ? 1.035 9.812 -10.936 1.00 98.12 83 ALA A N 1
ATOM 572 C CA . ALA A 1 83 ? 1.695 11.110 -10.853 1.00 98.12 83 ALA A CA 1
ATOM 573 C C . ALA A 1 83 ? 2.878 11.094 -9.868 1.00 98.12 83 ALA A C 1
ATOM 575 O O . ALA A 1 83 ? 3.963 11.573 -10.198 1.00 98.12 83 ALA A O 1
ATOM 576 N N . ALA A 1 84 ? 2.695 10.507 -8.681 1.00 96.50 84 ALA A N 1
ATOM 577 C CA . ALA A 1 84 ? 3.750 10.401 -7.676 1.00 96.50 84 ALA A CA 1
ATOM 578 C C . ALA A 1 84 ? 4.892 9.477 -8.128 1.00 96.50 84 ALA A C 1
ATOM 580 O O . ALA A 1 84 ? 6.062 9.823 -7.986 1.00 96.50 84 ALA A O 1
ATOM 581 N N . PHE A 1 85 ? 4.561 8.317 -8.699 1.00 95.44 85 PHE A N 1
ATOM 582 C CA . PHE A 1 85 ? 5.550 7.355 -9.177 1.00 95.44 85 PHE A CA 1
ATOM 583 C C . PHE A 1 85 ? 6.385 7.935 -10.321 1.00 95.44 85 PHE A C 1
ATOM 585 O O . PHE A 1 85 ? 7.604 7.789 -10.323 1.00 95.44 85 PHE A O 1
ATOM 592 N N . ARG A 1 86 ? 5.742 8.633 -11.264 1.00 97.19 86 ARG A N 1
ATOM 593 C CA . ARG A 1 86 ? 6.412 9.331 -12.366 1.00 97.19 86 ARG A CA 1
ATOM 594 C C . ARG A 1 86 ? 7.381 10.387 -11.847 1.00 97.19 86 ARG A C 1
ATOM 596 O O . ARG A 1 86 ? 8.543 10.366 -12.236 1.00 97.19 86 ARG A O 1
ATOM 603 N N . ALA A 1 87 ? 6.930 11.249 -10.937 1.00 96.38 87 ALA A N 1
ATOM 604 C CA . ALA A 1 87 ? 7.775 12.286 -10.353 1.00 96.38 87 ALA A CA 1
ATOM 605 C C . ALA A 1 87 ? 9.001 11.697 -9.627 1.00 96.38 87 ALA A C 1
ATOM 607 O O . ALA A 1 87 ? 10.116 12.179 -9.811 1.00 96.38 87 ALA A O 1
ATOM 608 N N . GLU A 1 88 ? 8.822 10.622 -8.851 1.00 94.31 88 GLU A N 1
ATOM 609 C CA . GLU A 1 88 ? 9.934 9.928 -8.184 1.00 94.31 88 GLU A CA 1
ATOM 610 C C . GLU A 1 88 ? 10.883 9.245 -9.176 1.00 94.31 88 GLU A C 1
ATOM 612 O O . GLU A 1 88 ? 12.099 9.286 -8.992 1.00 94.31 88 GLU A O 1
ATOM 617 N N . ALA A 1 89 ? 10.352 8.620 -10.229 1.00 91.31 89 ALA A N 1
ATOM 618 C CA . ALA A 1 89 ? 11.161 7.978 -11.258 1.00 91.31 89 ALA A CA 1
ATOM 619 C C . ALA A 1 89 ? 12.004 9.002 -12.030 1.00 91.31 89 ALA A C 1
ATOM 621 O O . ALA A 1 89 ? 13.179 8.754 -12.280 1.00 91.31 89 ALA A O 1
ATOM 622 N N . GLU A 1 90 ? 11.430 10.160 -12.362 1.00 94.25 90 GLU A N 1
ATOM 623 C CA . GLU A 1 90 ? 12.131 11.265 -13.024 1.00 94.25 90 GLU A CA 1
ATOM 624 C C . GLU A 1 90 ? 13.207 11.872 -12.120 1.00 94.25 90 GLU A C 1
ATOM 626 O O . GLU A 1 90 ? 14.339 12.063 -12.557 1.00 94.25 90 GLU A O 1
ATOM 631 N N . ALA A 1 91 ? 12.896 12.102 -10.841 1.00 92.69 91 ALA A N 1
ATOM 632 C CA . ALA A 1 91 ? 13.858 12.628 -9.874 1.00 92.69 91 ALA A CA 1
ATOM 633 C C . ALA A 1 91 ? 15.053 11.687 -9.632 1.00 92.69 91 ALA A C 1
ATOM 635 O O . ALA A 1 91 ? 16.128 12.140 -9.242 1.00 92.69 91 ALA A O 1
ATOM 636 N N . ARG A 1 92 ? 14.864 10.379 -9.845 1.00 88.38 92 ARG A N 1
ATOM 637 C CA . ARG A 1 92 ? 15.878 9.330 -9.638 1.00 88.38 92 ARG A CA 1
ATOM 638 C C . ARG A 1 92 ? 16.492 8.815 -10.936 1.00 88.38 92 ARG A C 1
ATOM 640 O O . ARG A 1 92 ? 17.309 7.898 -10.888 1.00 88.38 92 ARG A O 1
ATOM 647 N N . ALA A 1 93 ? 16.097 9.361 -12.083 1.00 81.06 93 ALA A N 1
ATOM 648 C CA . ALA A 1 93 ? 16.632 8.940 -13.362 1.00 81.06 93 ALA A CA 1
ATOM 649 C C . ALA A 1 93 ? 18.095 9.384 -13.483 1.00 81.06 93 ALA A C 1
ATOM 651 O O . ALA A 1 93 ? 18.396 10.573 -13.573 1.00 81.06 93 ALA A O 1
ATOM 652 N N . GLU A 1 94 ? 19.016 8.423 -13.535 1.00 65.38 94 GLU A N 1
ATOM 653 C CA . GLU A 1 94 ? 20.350 8.685 -14.067 1.00 65.38 94 GLU A CA 1
ATOM 654 C C . GLU A 1 94 ? 20.265 8.807 -15.599 1.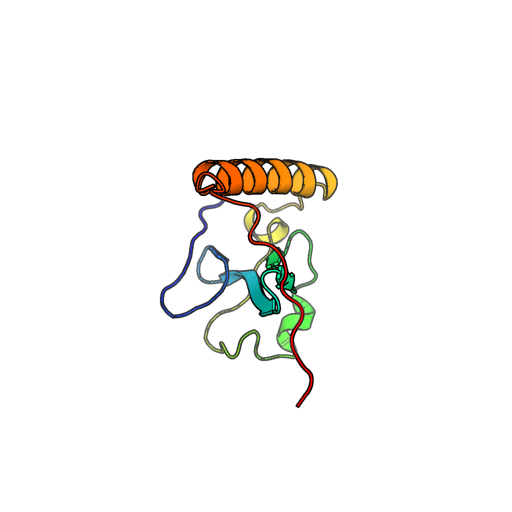00 65.38 94 GLU A C 1
ATOM 656 O O . GLU A 1 94 ? 19.478 8.092 -16.238 1.00 65.38 94 GLU A O 1
ATOM 661 N N . PRO A 1 95 ? 21.058 9.692 -16.233 1.00 60.28 95 PRO A N 1
ATOM 662 C CA . PRO A 1 95 ? 21.146 9.721 -17.682 1.00 60.28 95 PRO A CA 1
ATOM 663 C C . PRO A 1 95 ? 21.630 8.356 -18.167 1.00 60.28 95 PRO A C 1
ATOM 665 O O . PRO A 1 95 ? 22.730 7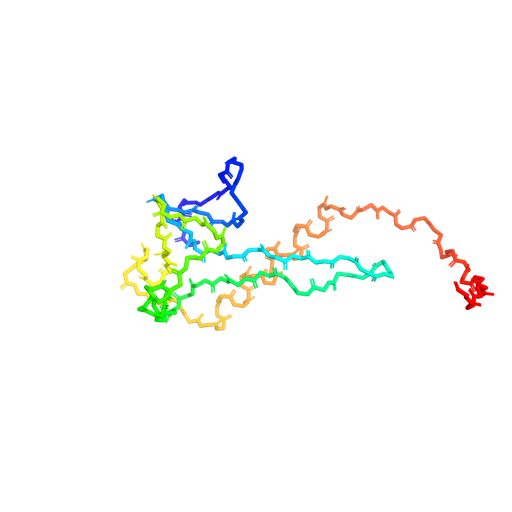.920 -17.839 1.00 60.28 95 PRO A O 1
ATOM 668 N N . ARG A 1 96 ? 20.799 7.673 -18.959 1.00 59.88 96 ARG A N 1
ATOM 669 C CA . ARG A 1 96 ? 21.157 6.390 -19.569 1.00 59.88 96 ARG A CA 1
ATOM 670 C C . ARG A 1 96 ? 22.330 6.596 -20.528 1.00 59.88 96 ARG A C 1
ATOM 672 O O . ARG A 1 96 ? 22.129 6.978 -21.680 1.00 59.88 96 ARG A O 1
ATOM 679 N N . THR A 1 97 ? 23.550 6.334 -20.076 1.00 52.69 97 THR A N 1
ATOM 680 C CA . THR A 1 97 ? 24.726 6.244 -20.940 1.00 52.69 97 THR A CA 1
ATOM 681 C C . THR A 1 97 ? 24.790 4.847 -21.559 1.00 52.69 97 THR A C 1
ATOM 683 O O . THR A 1 97 ? 25.045 3.861 -20.882 1.00 52.69 97 THR A O 1
ATOM 686 N N . GLY A 1 98 ? 24.552 4.773 -22.872 1.00 46.09 98 GLY A N 1
ATOM 687 C CA . GLY A 1 98 ? 24.863 3.608 -23.707 1.00 46.09 98 GLY A CA 1
ATOM 688 C C . GLY A 1 98 ? 23.823 2.483 -23.699 1.00 46.09 98 GLY A C 1
ATOM 689 O O . GLY A 1 98 ? 23.550 1.847 -22.687 1.00 46.09 98 GLY A O 1
ATOM 690 N N . ALA A 1 99 ? 23.277 2.183 -24.879 1.00 50.91 99 ALA A N 1
ATOM 691 C CA . ALA A 1 99 ? 22.738 0.862 -25.161 1.00 50.91 99 ALA A CA 1
ATOM 692 C C . ALA A 1 99 ? 23.922 -0.118 -25.175 1.00 50.91 99 ALA A C 1
ATOM 694 O O . ALA A 1 99 ? 24.669 -0.163 -26.147 1.00 50.91 99 ALA A O 1
ATOM 695 N N . GLY A 1 100 ? 24.137 -0.838 -24.073 1.00 44.12 100 GLY A N 1
ATOM 696 C CA . GLY A 1 100 ? 25.030 -1.991 -24.074 1.00 44.12 100 GLY A CA 1
ATOM 697 C C . GLY A 1 100 ? 24.442 -3.047 -25.002 1.00 44.12 100 GLY A C 1
ATOM 698 O O . GLY A 1 100 ? 23.333 -3.527 -24.761 1.00 44.12 100 GLY A O 1
ATOM 699 N N . GLU A 1 101 ? 25.151 -3.341 -26.090 1.00 43.22 101 GLU A N 1
ATOM 700 C CA . GLU A 1 101 ? 24.866 -4.460 -26.979 1.00 43.22 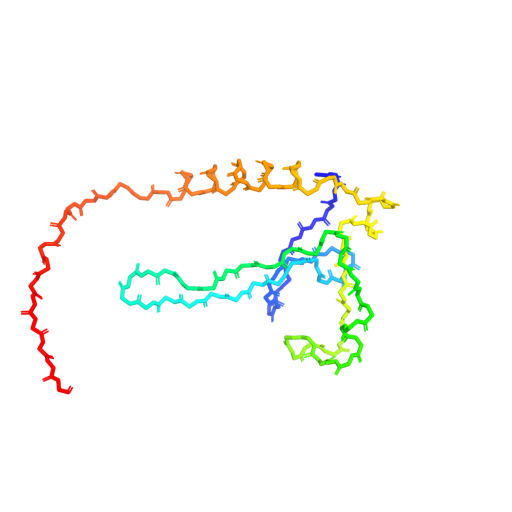101 GLU A CA 1
ATOM 701 C C . GLU A 1 101 ? 24.691 -5.731 -26.145 1.00 43.22 101 GLU A C 1
ATOM 703 O O . GLU A 1 101 ? 25.569 -6.121 -25.375 1.00 43.22 101 GLU A O 1
ATOM 708 N N . ALA A 1 102 ? 23.530 -6.366 -26.286 1.00 42.25 102 ALA A N 1
ATOM 709 C CA . ALA A 1 102 ? 23.309 -7.702 -25.773 1.00 42.25 102 ALA A CA 1
ATOM 710 C C . ALA A 1 102 ? 24.211 -8.667 -26.555 1.00 42.25 102 ALA A C 1
ATOM 712 O O . ALA A 1 102 ? 23.848 -9.126 -27.637 1.00 42.25 102 ALA A O 1
ATOM 713 N N . THR A 1 103 ? 25.390 -8.975 -26.022 1.00 36.75 103 THR A N 1
ATOM 714 C CA . THR A 1 103 ? 26.110 -10.185 -26.412 1.00 36.75 103 THR A CA 1
ATOM 715 C C . THR A 1 103 ? 25.421 -11.362 -25.734 1.00 36.75 103 THR A C 1
ATOM 717 O O . THR A 1 103 ? 25.457 -11.502 -24.511 1.00 36.75 103 THR A O 1
ATOM 720 N N . ALA A 1 104 ? 24.734 -12.167 -26.540 1.00 46.75 104 ALA A N 1
ATOM 721 C CA . ALA A 1 104 ? 24.231 -13.472 -26.151 1.00 46.75 104 ALA A CA 1
ATOM 722 C C . ALA A 1 104 ? 25.407 -14.434 -25.926 1.00 46.75 104 ALA A C 1
ATOM 724 O O . ALA A 1 104 ? 26.142 -14.696 -26.871 1.00 46.75 104 ALA A O 1
ATOM 725 N N . GLU A 1 105 ? 25.560 -14.957 -24.709 1.00 42.12 105 GLU A N 1
ATOM 726 C CA . GLU A 1 105 ? 26.368 -16.144 -24.373 1.00 42.12 105 GLU A CA 1
ATOM 727 C C . GLU A 1 105 ? 26.036 -16.528 -22.916 1.00 42.12 105 GLU A C 1
ATOM 729 O O . GLU A 1 105 ? 25.984 -15.642 -22.066 1.00 42.12 105 GLU A O 1
ATOM 734 N N . ASP A 1 106 ? 25.785 -17.758 -22.479 1.00 39.09 106 ASP A N 1
ATOM 735 C CA . ASP A 1 106 ? 25.489 -19.073 -23.059 1.00 39.09 106 ASP A CA 1
ATOM 736 C C . ASP A 1 106 ? 24.911 -19.899 -21.885 1.00 39.09 106 ASP A C 1
ATOM 738 O O . ASP A 1 106 ? 25.184 -19.623 -20.714 1.00 39.09 106 ASP A O 1
ATOM 742 N N . ASP A 1 107 ? 24.076 -20.873 -22.213 1.00 41.59 107 ASP A N 1
ATOM 743 C CA . ASP A 1 107 ? 23.438 -21.845 -21.329 1.00 41.59 107 ASP A CA 1
ATOM 744 C C . ASP A 1 107 ? 24.489 -22.779 -20.694 1.00 41.59 107 ASP A C 1
ATOM 746 O O . ASP A 1 107 ? 25.215 -23.458 -21.424 1.00 41.59 107 ASP A O 1
ATOM 750 N N . ARG A 1 108 ? 24.581 -22.825 -19.352 1.00 49.25 108 ARG A N 1
ATOM 751 C CA . ARG A 1 108 ? 25.047 -23.993 -18.570 1.00 49.25 108 ARG A CA 1
ATOM 752 C C . ARG A 1 108 ? 24.818 -23.858 -17.066 1.00 49.25 108 ARG A C 1
ATOM 754 O O . ARG A 1 108 ? 25.167 -22.803 -16.493 1.00 49.25 108 ARG A O 1
#

pLDDT: mean 88.51, std 16.98, range [36.75, 98.56]